Protein AF-A0A1F8XGP6-F1 (afdb_monomer_lite)

Secondary structure (DSSP, 8-state):
-HHHHHHHHHHHHHHHHHHHH-HHHHHHHHHHHHHS-HHHHHHHHHHHHHHHHHHHHHHHH--

Structure (mmCIF, N/CA/C/O backbone):
data_AF-A0A1F8XGP6-F1
#
_entry.id   AF-A0A1F8XGP6-F1
#
loop_
_atom_site.group_PDB
_atom_site.id
_atom_site.type_symbol
_atom_site.label_atom_id
_atom_site.label_alt_id
_atom_site.label_comp_id
_atom_site.label_asym_id
_atom_site.label_entity_id
_atom_site.label_seq_id
_atom_site.pdbx_PDB_ins_code
_atom_site.Cartn_x
_atom_site.Cartn_y
_atom_site.Cartn_z
_atom_site.occupancy
_atom_site.B_iso_or_equiv
_atom_site.auth_seq_id
_atom_site.auth_comp_id
_atom_site.auth_asym_id
_atom_site.auth_atom_id
_atom_site.pdbx_PDB_model_num
ATOM 1 N N . MET A 1 1 ? 0.315 20.299 -0.800 1.00 73.88 1 MET A N 1
ATOM 2 C CA . MET A 1 1 ? -0.047 19.527 0.415 1.00 73.88 1 MET A CA 1
ATOM 3 C C . MET A 1 1 ? -1.487 19.013 0.403 1.00 73.88 1 MET A C 1
ATOM 5 O O . MET A 1 1 ? -1.670 17.833 0.653 1.00 73.88 1 MET A O 1
ATOM 9 N N . LYS A 1 2 ? -2.497 19.828 0.050 1.00 85.06 2 LYS A N 1
ATOM 10 C CA . LYS A 1 2 ? -3.912 19.394 0.009 1.00 85.06 2 LYS A CA 1
ATOM 11 C C . LYS A 1 2 ? -4.178 18.171 -0.889 1.00 85.06 2 LYS A C 1
ATOM 13 O O . LYS A 1 2 ? -4.822 17.236 -0.442 1.00 85.06 2 LYS A O 1
ATOM 18 N N . LEU A 1 3 ? -3.626 18.150 -2.108 1.00 88.44 3 LEU A N 1
ATOM 19 C CA . LEU A 1 3 ? -3.746 17.013 -3.038 1.00 88.44 3 LEU A CA 1
ATOM 20 C C . LEU A 1 3 ? -3.148 15.719 -2.474 1.00 88.44 3 LEU A C 1
ATOM 22 O O . LEU A 1 3 ? -3.790 14.686 -2.530 1.00 88.44 3 LEU A O 1
ATOM 26 N N . ILE A 1 4 ? -1.958 15.789 -1.870 1.00 92.00 4 ILE A N 1
ATOM 27 C CA . ILE A 1 4 ? -1.291 14.619 -1.278 1.00 92.00 4 ILE A CA 1
ATOM 28 C C . ILE A 1 4 ? -2.152 14.020 -0.161 1.00 92.00 4 ILE A C 1
ATOM 30 O O . ILE A 1 4 ? -2.376 12.816 -0.144 1.00 92.00 4 ILE A O 1
ATOM 34 N N . LEU A 1 5 ? -2.672 14.861 0.740 1.00 94.31 5 LEU A N 1
ATOM 35 C CA . LEU A 1 5 ? -3.532 14.412 1.837 1.00 94.31 5 LEU A CA 1
ATOM 36 C C . LEU A 1 5 ? -4.870 13.855 1.337 1.00 94.31 5 LEU A C 1
ATOM 38 O O . LEU A 1 5 ? -5.341 12.857 1.869 1.00 94.31 5 LEU A O 1
ATOM 42 N N . ALA A 1 6 ? -5.463 14.459 0.304 1.00 95.38 6 ALA A N 1
ATOM 43 C CA . ALA A 1 6 ? -6.695 13.960 -0.302 1.00 95.38 6 ALA A CA 1
ATOM 44 C C . ALA A 1 6 ? -6.489 12.593 -0.977 1.00 95.38 6 ALA A C 1
ATOM 46 O O . ALA A 1 6 ? -7.271 11.675 -0.742 1.00 95.38 6 ALA A O 1
ATOM 47 N N . THR A 1 7 ? -5.413 12.431 -1.754 1.00 93.00 7 THR A N 1
ATOM 48 C CA . THR A 1 7 ? -5.065 11.150 -2.386 1.00 93.00 7 THR A CA 1
ATOM 49 C C . THR A 1 7 ? -4.758 10.081 -1.342 1.00 93.00 7 THR A C 1
ATOM 51 O O . THR A 1 7 ? -5.233 8.955 -1.4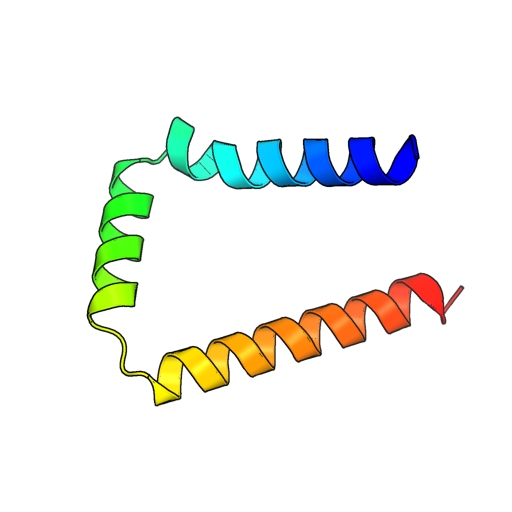65 1.00 93.00 7 THR A O 1
ATOM 54 N N . LEU A 1 8 ? -4.021 10.432 -0.283 1.00 94.62 8 LEU A N 1
ATOM 55 C CA . LEU A 1 8 ? -3.741 9.517 0.823 1.00 94.62 8 LEU A CA 1
ATOM 56 C C . LEU A 1 8 ? -5.027 9.112 1.559 1.00 94.62 8 LEU A C 1
ATOM 58 O O . LEU A 1 8 ? -5.217 7.937 1.849 1.00 94.62 8 LEU A O 1
ATOM 62 N N . GLY A 1 9 ? -5.935 10.057 1.817 1.00 96.56 9 GLY A N 1
ATOM 63 C CA . GLY A 1 9 ? -7.233 9.771 2.429 1.00 96.56 9 GLY A CA 1
ATOM 64 C C . GLY A 1 9 ? -8.086 8.828 1.581 1.00 96.56 9 GLY A C 1
ATOM 65 O O . GLY A 1 9 ? -8.625 7.856 2.104 1.00 96.56 9 GLY A O 1
ATOM 66 N N . ALA A 1 10 ? -8.158 9.061 0.268 1.00 96.56 10 ALA A N 1
ATOM 67 C CA . ALA A 1 10 ? -8.868 8.176 -0.653 1.00 96.56 10 ALA A CA 1
ATOM 68 C C . ALA A 1 10 ? -8.261 6.763 -0.676 1.00 96.56 10 ALA A C 1
ATOM 70 O O . ALA A 1 10 ? -9.004 5.784 -0.613 1.00 96.56 10 ALA A O 1
ATOM 71 N N . LEU A 1 11 ? -6.926 6.654 -0.694 1.00 96.06 11 LEU A N 1
ATOM 72 C CA . LEU A 1 11 ? -6.225 5.372 -0.618 1.00 96.06 11 LEU A CA 1
ATOM 73 C C . LEU A 1 11 ? -6.581 4.617 0.669 1.00 96.06 11 LEU A C 1
ATOM 75 O O . LEU A 1 11 ? -6.926 3.444 0.603 1.00 96.06 11 LEU A O 1
ATOM 79 N N . LEU A 1 12 ? -6.569 5.290 1.824 1.00 96.75 12 LEU A N 1
ATOM 80 C CA . LEU A 1 12 ? -6.917 4.676 3.110 1.00 96.75 12 LEU A CA 1
ATOM 81 C C . LEU A 1 12 ? -8.375 4.203 3.171 1.00 96.75 12 LEU A C 1
ATOM 83 O O . LEU A 1 12 ? -8.646 3.155 3.751 1.00 96.75 12 LEU A O 1
ATOM 87 N N . VAL A 1 13 ? -9.313 4.946 2.575 1.00 97.12 13 VAL A N 1
ATOM 88 C CA . VAL A 1 13 ? -10.717 4.512 2.485 1.00 97.12 13 VAL A CA 1
ATOM 89 C C . VAL A 1 13 ? -10.830 3.257 1.623 1.00 97.12 13 VAL A C 1
ATOM 91 O O . VAL A 1 13 ? -11.459 2.289 2.047 1.00 97.12 13 VAL A O 1
ATOM 94 N N . ILE A 1 14 ? -10.201 3.248 0.445 1.00 96.56 14 ILE A N 1
ATOM 95 C CA . ILE A 1 14 ? -10.232 2.097 -0.469 1.00 96.56 14 ILE A CA 1
ATOM 96 C C . ILE A 1 14 ? -9.592 0.870 0.186 1.00 96.56 14 ILE A C 1
ATOM 98 O O . ILE A 1 14 ? -10.191 -0.201 0.160 1.00 96.56 14 ILE A O 1
ATOM 102 N N . GLU A 1 15 ? -8.431 1.031 0.820 1.00 94.00 15 GLU A N 1
ATOM 103 C CA . GLU A 1 15 ? -7.742 -0.049 1.531 1.00 94.00 15 GLU A CA 1
ATOM 104 C C . GLU A 1 15 ? -8.532 -0.532 2.750 1.00 94.00 15 GLU A C 1
ATOM 106 O O . GLU A 1 15 ? -8.560 -1.726 3.012 1.00 94.00 15 GLU A O 1
ATOM 111 N N . GLY A 1 16 ? -9.214 0.355 3.481 1.00 95.94 16 GLY A N 1
ATOM 112 C CA . GLY A 1 16 ? -9.995 0.002 4.671 1.00 95.94 16 GLY A CA 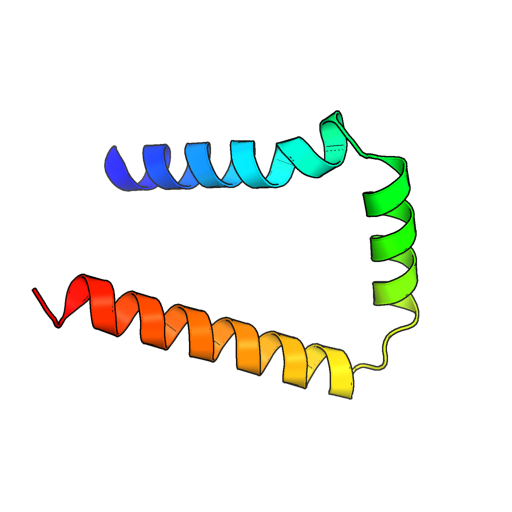1
ATOM 113 C C . GLY A 1 16 ? -11.305 -0.738 4.375 1.00 95.94 16 GLY A C 1
ATOM 114 O O . GLY A 1 16 ? -11.759 -1.533 5.201 1.00 95.94 16 GLY A O 1
ATOM 115 N N . LEU A 1 17 ? -11.906 -0.522 3.200 1.00 96.62 17 LEU A N 1
ATOM 116 C CA . LEU A 1 17 ? -13.182 -1.138 2.813 1.00 96.62 17 LEU A CA 1
ATOM 117 C C . LEU A 1 17 ? -13.149 -2.680 2.823 1.00 96.62 17 LEU A C 1
ATOM 119 O O . LEU A 1 17 ? -14.041 -3.269 3.440 1.00 96.62 17 LEU A O 1
ATOM 123 N N . PRO A 1 18 ? -12.153 -3.361 2.219 1.00 95.38 18 PRO A N 1
ATOM 124 C CA . PRO A 1 18 ? -12.001 -4.809 2.328 1.00 95.38 18 PRO A CA 1
ATOM 125 C C . PRO A 1 18 ? -11.968 -5.321 3.771 1.00 95.38 18 PRO A C 1
ATOM 127 O O . PRO A 1 18 ? -12.620 -6.320 4.071 1.00 95.38 18 PRO A O 1
ATOM 130 N N . TYR A 1 19 ? -11.260 -4.634 4.676 1.00 93.94 19 TYR A N 1
ATOM 131 C CA . TYR A 1 19 ? -11.182 -5.039 6.085 1.00 93.94 19 TYR A CA 1
ATOM 132 C C . TYR A 1 19 ? -12.518 -4.859 6.810 1.00 93.94 19 TYR A C 1
ATOM 134 O O . TYR A 1 19 ? -12.864 -5.688 7.651 1.00 93.94 19 TYR A O 1
ATOM 142 N N . LEU A 1 20 ? -13.270 -3.802 6.487 1.00 96.38 20 LEU A N 1
ATOM 143 C CA . LEU A 1 20 ? -14.554 -3.501 7.120 1.00 96.38 20 LEU A CA 1
ATOM 144 C C . LEU A 1 20 ? -15.675 -4.431 6.634 1.00 96.38 20 LEU A C 1
ATOM 146 O O . LEU A 1 20 ? -16.449 -4.936 7.443 1.00 96.38 20 LEU A O 1
ATOM 150 N N . LEU A 1 21 ? -15.770 -4.646 5.319 1.00 97.56 21 LEU A N 1
ATOM 151 C CA . LEU A 1 21 ? -16.872 -5.385 4.696 1.00 97.56 21 LEU A CA 1
ATOM 152 C C . LEU A 1 21 ? -16.597 -6.890 4.590 1.00 97.56 21 LEU A C 1
ATOM 154 O O . LEU A 1 21 ? -17.524 -7.692 4.696 1.00 97.56 21 LEU A O 1
ATOM 158 N N . PHE A 1 22 ? -15.336 -7.289 4.390 1.00 96.75 22 PHE A N 1
ATOM 159 C CA . PHE A 1 22 ? -14.959 -8.674 4.083 1.00 96.75 22 PHE A CA 1
ATOM 160 C C . PHE A 1 22 ? -13.742 -9.171 4.893 1.00 96.75 22 PHE A C 1
ATOM 162 O O . PHE A 1 22 ? -12.801 -9.733 4.318 1.00 96.75 22 PHE A O 1
ATOM 169 N N . PRO A 1 23 ? -13.744 -9.062 6.237 1.00 93.81 23 PRO A N 1
ATOM 170 C CA . PRO A 1 23 ? -12.580 -9.394 7.067 1.00 93.81 23 PRO A CA 1
ATOM 171 C C . PRO A 1 23 ? -12.114 -10.853 6.928 1.00 93.81 23 PRO A C 1
ATOM 173 O O . PRO A 1 23 ? -10.922 -11.133 7.045 1.00 93.81 23 PRO A O 1
ATOM 176 N N . GLY A 1 24 ? -13.028 -11.794 6.662 1.00 96.44 24 GLY A N 1
ATOM 177 C CA . GLY A 1 24 ? -12.684 -13.203 6.434 1.00 96.44 24 GLY A CA 1
ATOM 178 C C . GLY A 1 24 ? -11.826 -13.405 5.183 1.00 96.44 24 GLY A C 1
ATOM 179 O O . GLY A 1 24 ? -10.802 -14.081 5.242 1.00 96.44 24 GLY A O 1
ATOM 180 N N . LYS A 1 25 ? -12.177 -12.735 4.079 1.00 93.56 25 LYS A N 1
ATOM 181 C CA . LYS A 1 25 ? -11.430 -12.819 2.817 1.00 93.56 25 LYS A CA 1
ATOM 182 C C . LYS A 1 25 ? -10.048 -12.198 2.921 1.00 93.56 25 LYS A C 1
ATOM 184 O O . LYS A 1 25 ? -9.094 -12.740 2.375 1.00 93.56 25 LYS A O 1
ATOM 189 N N . VAL A 1 26 ? -9.923 -11.112 3.679 1.00 95.06 26 VAL A N 1
ATOM 190 C CA . VAL A 1 26 ? -8.615 -10.505 3.940 1.00 95.06 26 VAL A CA 1
ATOM 191 C C . VAL A 1 26 ? -7.715 -11.443 4.752 1.00 95.06 26 VAL A C 1
ATOM 193 O O . VAL A 1 26 ? -6.528 -11.560 4.454 1.00 95.06 26 VAL A O 1
ATOM 196 N N . LYS A 1 27 ? -8.265 -12.167 5.736 1.00 93.56 27 LYS A N 1
ATOM 197 C CA . LYS A 1 27 ? -7.510 -13.176 6.499 1.00 93.56 27 LYS A CA 1
ATOM 198 C C . LYS A 1 27 ? -7.071 -14.356 5.628 1.00 93.56 27 LYS A C 1
ATOM 200 O O . LYS A 1 27 ? -5.904 -14.730 5.693 1.00 93.56 27 LYS A O 1
ATOM 205 N N . GLU A 1 28 ? -7.968 -14.897 4.800 1.00 94.94 28 GLU A N 1
ATOM 206 C CA . GLU A 1 28 ? -7.643 -15.956 3.826 1.00 94.94 28 GLU A CA 1
ATOM 207 C C . GLU A 1 28 ? -6.523 -15.504 2.873 1.00 94.94 28 GLU A C 1
ATOM 209 O O . GLU A 1 28 ? -5.541 -16.217 2.665 1.00 94.94 28 GLU A O 1
ATOM 214 N N . TRP A 1 29 ? -6.622 -14.282 2.341 1.00 91.31 29 TRP A N 1
ATOM 215 C CA . TRP A 1 29 ? -5.597 -13.731 1.459 1.00 91.31 29 TRP A CA 1
ATOM 216 C C . TRP A 1 29 ? -4.256 -13.545 2.181 1.00 91.31 29 TRP A C 1
ATOM 218 O O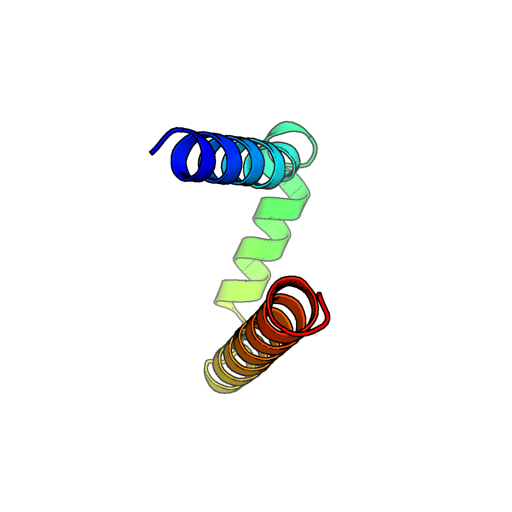 . TRP A 1 29 ? -3.218 -13.942 1.655 1.00 91.31 29 TRP A O 1
ATOM 228 N N . SER A 1 30 ? -4.265 -13.038 3.415 1.00 92.00 30 SER A N 1
ATOM 229 C CA . SER A 1 30 ? -3.055 -12.886 4.235 1.00 92.00 30 SER A CA 1
ATOM 230 C C . SER A 1 30 ? -2.341 -14.219 4.493 1.00 92.00 30 SER A C 1
ATOM 232 O O . SER A 1 30 ? -1.112 -14.276 4.453 1.00 92.00 30 SER A O 1
ATOM 234 N N . GLN A 1 31 ? -3.086 -15.308 4.694 1.00 94.25 31 GLN A N 1
ATOM 235 C CA . GLN A 1 31 ? -2.504 -16.651 4.802 1.00 94.25 31 GLN A CA 1
ATOM 236 C C . GLN A 1 31 ? -1.861 -17.087 3.480 1.00 94.25 31 GLN A C 1
ATOM 238 O O . GLN A 1 31 ? -0.703 -17.490 3.468 1.00 94.25 31 GLN A O 1
ATOM 243 N N . SER A 1 32 ? -2.546 -16.889 2.348 1.00 89.75 32 SER A N 1
ATOM 244 C CA . SER A 1 32 ? -1.991 -17.241 1.031 1.00 89.75 32 SER A CA 1
ATOM 245 C C . SER A 1 32 ? -0.697 -16.488 0.685 1.00 89.75 32 SER A C 1
ATOM 247 O O . SER A 1 32 ? 0.157 -17.014 -0.025 1.00 89.75 32 SER A O 1
ATOM 249 N N . VAL A 1 33 ? -0.526 -15.268 1.208 1.00 90.25 33 VAL A N 1
ATOM 250 C CA . VAL A 1 33 ? 0.704 -14.480 1.044 1.00 90.25 33 VAL A CA 1
ATOM 251 C C . VAL A 1 33 ? 1.858 -15.065 1.862 1.00 90.25 33 VAL A C 1
ATOM 253 O O . VAL A 1 33 ? 2.993 -15.028 1.397 1.00 90.25 33 VAL A O 1
ATOM 256 N N . GLN A 1 34 ? 1.588 -15.624 3.044 1.00 89.81 34 GLN A N 1
ATOM 257 C CA . GLN A 1 34 ? 2.614 -16.276 3.870 1.00 89.81 34 GLN A CA 1
ATOM 258 C C . GLN A 1 34 ? 3.123 -17.574 3.236 1.00 89.81 34 GLN A C 1
ATOM 260 O O . GLN A 1 34 ? 4.313 -17.871 3.324 1.00 89.81 34 GLN A O 1
ATOM 265 N N . ASP A 1 35 ? 2.244 -18.300 2.546 1.00 90.25 35 ASP A N 1
ATOM 266 C CA . ASP A 1 35 ? 2.589 -19.544 1.852 1.00 90.25 35 ASP A CA 1
ATOM 267 C C . ASP A 1 35 ? 3.221 -19.304 0.466 1.00 90.25 35 ASP A C 1
ATOM 269 O O . ASP A 1 35 ? 3.780 -20.217 -0.153 1.00 90.25 35 ASP A O 1
ATOM 273 N N . ALA A 1 36 ? 3.1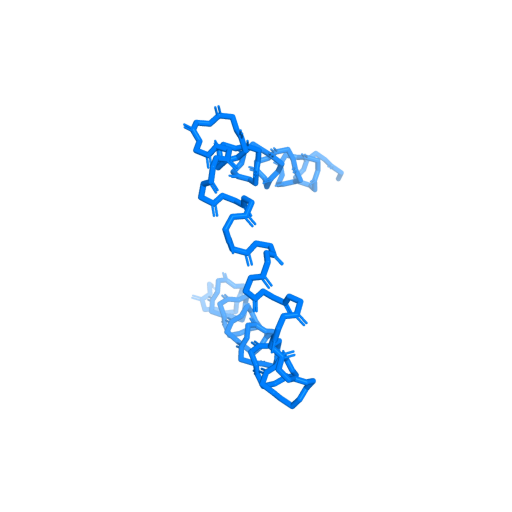54 -18.073 -0.053 1.00 89.06 36 ALA A N 1
ATOM 274 C CA . ALA A 1 36 ? 3.701 -17.727 -1.356 1.00 89.06 36 ALA A CA 1
ATOM 275 C C . ALA A 1 36 ? 5.238 -17.711 -1.340 1.00 89.06 36 ALA A C 1
ATOM 277 O O . ALA A 1 36 ? 5.885 -17.098 -0.493 1.00 89.06 36 ALA A O 1
ATOM 278 N N . ASN A 1 37 ? 5.862 -18.332 -2.346 1.00 91.19 37 ASN A N 1
ATOM 279 C CA . ASN A 1 37 ? 7.319 -18.303 -2.445 1.00 91.19 37 ASN A CA 1
ATOM 280 C C . ASN A 1 37 ? 7.839 -16.891 -2.800 1.00 91.19 37 ASN A C 1
ATOM 282 O O . ASN A 1 37 ? 7.223 -16.133 -3.560 1.00 91.19 37 ASN A O 1
ATOM 286 N N . SER A 1 38 ? 9.046 -16.577 -2.327 1.00 91.94 38 SER A N 1
ATOM 287 C CA . SER A 1 38 ? 9.682 -15.261 -2.478 1.00 91.94 38 SER A CA 1
ATOM 288 C C . SER A 1 38 ? 9.885 -14.799 -3.929 1.00 91.94 38 SER A C 1
ATOM 290 O O . SER A 1 38 ? 9.807 -13.604 -4.212 1.00 91.94 38 SER A O 1
ATOM 292 N N . ARG A 1 39 ? 10.115 -15.713 -4.878 1.00 93.50 39 ARG A N 1
ATOM 293 C CA . ARG A 1 39 ? 10.224 -15.408 -6.314 1.00 93.50 39 ARG A CA 1
ATOM 294 C C . ARG A 1 39 ? 8.880 -14.962 -6.889 1.00 93.50 39 ARG A C 1
ATOM 296 O O . ARG A 1 39 ? 8.854 -13.984 -7.629 1.00 93.50 39 ARG A O 1
ATOM 303 N N . GLY A 1 40 ? 7.787 -15.634 -6.527 1.00 90.88 40 GLY A N 1
ATOM 304 C CA . GLY A 1 40 ? 6.436 -15.254 -6.953 1.00 90.88 40 GLY A CA 1
ATOM 305 C C . GLY A 1 40 ? 6.063 -13.853 -6.468 1.00 90.88 40 GLY A C 1
ATOM 306 O O . GLY A 1 40 ? 5.651 -13.015 -7.267 1.00 90.88 40 GLY A O 1
ATOM 307 N N . MET A 1 41 ? 6.328 -13.559 -5.191 1.00 93.56 41 MET A N 1
ATOM 308 C CA . MET A 1 41 ? 6.087 -12.231 -4.614 1.00 93.56 41 MET A CA 1
ATOM 309 C C . MET A 1 41 ? 6.915 -11.129 -5.286 1.00 93.56 41 MET A C 1
ATOM 311 O O . MET A 1 41 ? 6.406 -10.038 -5.532 1.00 93.56 41 MET A O 1
ATOM 315 N N . ARG A 1 42 ? 8.180 -11.407 -5.629 1.00 94.75 42 ARG A N 1
ATOM 316 C CA . ARG A 1 42 ? 9.037 -10.450 -6.351 1.00 94.75 42 ARG A CA 1
ATOM 317 C C . ARG A 1 42 ? 8.518 -10.157 -7.754 1.00 94.75 42 ARG A C 1
ATOM 319 O O . ARG A 1 42 ? 8.521 -9.000 -8.159 1.00 94.75 42 ARG A O 1
ATOM 326 N N . ILE A 1 43 ? 8.065 -11.182 -8.478 1.00 95.94 43 ILE A N 1
ATOM 327 C CA . ILE A 1 43 ? 7.480 -11.006 -9.814 1.00 95.94 43 ILE A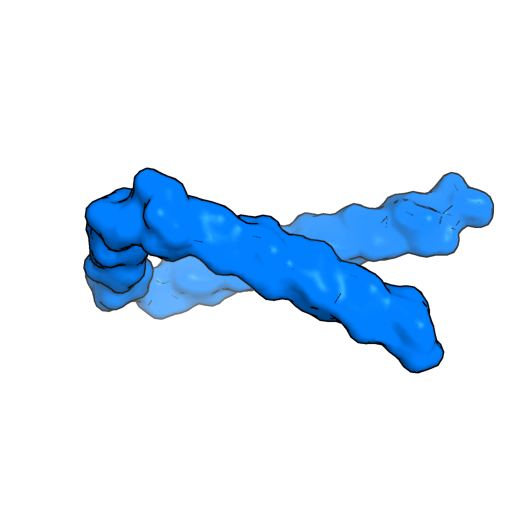 CA 1
ATOM 328 C C . ILE A 1 43 ? 6.185 -10.199 -9.712 1.00 95.94 43 ILE A C 1
ATOM 330 O O . ILE A 1 43 ? 6.025 -9.231 -10.448 1.00 95.94 43 ILE A O 1
ATOM 334 N N . MET A 1 44 ? 5.304 -10.540 -8.767 1.00 94.19 44 MET A N 1
ATOM 335 C CA . MET A 1 44 ? 4.071 -9.790 -8.526 1.00 94.19 44 MET A CA 1
ATOM 336 C C . MET A 1 44 ? 4.370 -8.319 -8.215 1.00 94.19 44 MET A C 1
ATOM 338 O O . MET A 1 44 ? 3.808 -7.434 -8.851 1.00 94.19 44 MET A O 1
ATOM 342 N N . GLY A 1 45 ? 5.305 -8.051 -7.299 1.00 94.12 45 GLY A N 1
ATOM 343 C CA . GLY A 1 45 ? 5.723 -6.691 -6.963 1.00 94.12 45 GLY A CA 1
ATOM 344 C C . GLY A 1 45 ? 6.284 -5.931 -8.166 1.00 94.12 45 GLY A C 1
ATOM 345 O O . GLY A 1 45 ? 5.911 -4.782 -8.391 1.00 94.12 45 GLY A O 1
ATOM 346 N N . LEU A 1 46 ? 7.120 -6.579 -8.980 1.00 97.62 46 LEU A N 1
ATOM 347 C CA . LEU A 1 46 ? 7.677 -5.982 -10.193 1.00 97.62 46 LEU A CA 1
ATOM 348 C C . LEU A 1 46 ? 6.583 -5.632 -11.209 1.00 97.62 46 LEU A C 1
ATOM 350 O O . LEU A 1 46 ? 6.581 -4.522 -11.737 1.00 97.62 46 LEU A O 1
ATOM 354 N N . VAL A 1 47 ? 5.626 -6.533 -11.440 1.00 97.31 47 VAL A N 1
ATOM 355 C CA . VAL A 1 47 ? 4.483 -6.281 -12.330 1.00 97.31 47 VAL A CA 1
ATOM 356 C C . VAL A 1 47 ? 3.639 -5.115 -11.815 1.00 97.31 47 VAL A C 1
ATOM 358 O O . VAL A 1 47 ? 3.320 -4.216 -12.590 1.00 97.31 47 VAL A O 1
ATOM 361 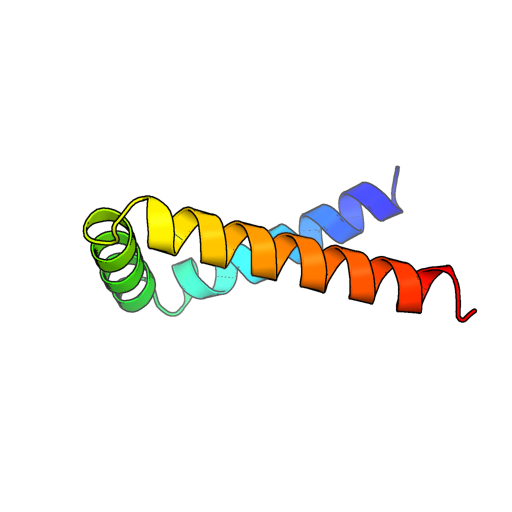N N . THR A 1 48 ? 3.336 -5.075 -10.516 1.00 96.31 48 THR A N 1
ATOM 362 C CA . THR A 1 48 ? 2.558 -3.988 -9.902 1.00 96.31 48 THR A CA 1
ATOM 363 C C . THR A 1 48 ? 3.264 -2.636 -10.029 1.00 96.31 48 THR A C 1
ATOM 365 O O . THR A 1 48 ? 2.636 -1.650 -10.415 1.00 96.31 48 THR A O 1
ATOM 368 N N . VAL A 1 49 ? 4.574 -2.578 -9.764 1.00 97.44 49 VAL A N 1
ATOM 369 C CA . VAL A 1 49 ? 5.370 -1.346 -9.903 1.00 97.44 49 VAL A CA 1
ATOM 370 C C . VAL A 1 49 ? 5.420 -0.882 -11.357 1.00 97.44 49 VAL A C 1
ATOM 372 O O . VAL A 1 49 ? 5.234 0.306 -11.624 1.00 97.44 49 VAL A O 1
ATOM 375 N N . LEU A 1 50 ? 5.635 -1.795 -12.307 1.00 98.00 50 LEU A N 1
ATOM 376 C CA . LEU A 1 50 ? 5.663 -1.457 -13.731 1.00 98.00 50 LEU A CA 1
ATOM 377 C C . LEU A 1 50 ? 4.301 -0.955 -14.212 1.00 98.00 50 LEU A C 1
ATOM 379 O O . LEU A 1 50 ? 4.238 0.088 -14.857 1.00 98.00 50 LEU A O 1
ATOM 383 N N . ALA A 1 51 ? 3.215 -1.638 -13.851 1.00 97.19 51 ALA A N 1
ATOM 384 C CA . ALA A 1 51 ? 1.861 -1.213 -14.192 1.00 97.19 51 ALA A CA 1
ATOM 385 C C . ALA A 1 51 ? 1.551 0.182 -13.627 1.00 97.19 51 ALA A C 1
ATOM 387 O O . ALA A 1 51 ? 1.100 1.056 -14.366 1.00 97.19 51 ALA A O 1
ATOM 388 N N . GLY A 1 52 ? 1.866 0.424 -12.350 1.00 94.06 52 GLY A N 1
ATOM 389 C CA . GLY A 1 52 ? 1.704 1.739 -11.726 1.00 94.06 52 GLY A CA 1
ATOM 390 C C . GLY A 1 52 ? 2.527 2.826 -12.423 1.00 94.06 52 GLY A C 1
ATOM 391 O O . GLY A 1 52 ? 2.026 3.922 -12.666 1.00 94.06 52 GLY A O 1
ATOM 392 N N . THR A 1 53 ? 3.760 2.502 -12.816 1.00 95.75 53 THR A N 1
ATOM 393 C CA . THR A 1 53 ? 4.649 3.416 -13.549 1.00 95.75 53 THR A CA 1
ATOM 394 C C . THR A 1 53 ? 4.089 3.764 -14.929 1.00 95.75 53 THR A C 1
ATOM 396 O O . THR A 1 53 ? 4.076 4.935 -15.305 1.00 95.75 53 THR A O 1
ATOM 399 N N . ILE A 1 54 ? 3.573 2.774 -15.664 1.00 96.19 54 ILE A N 1
ATOM 400 C CA . ILE A 1 54 ? 2.938 2.973 -16.975 1.00 96.19 54 ILE A CA 1
ATOM 401 C C . ILE A 1 54 ? 1.698 3.859 -16.832 1.00 96.19 54 ILE A C 1
ATOM 403 O O . ILE A 1 54 ? 1.558 4.828 -17.573 1.00 96.19 54 ILE A O 1
ATOM 407 N N . ILE A 1 55 ? 0.824 3.578 -15.860 1.00 93.62 55 ILE A N 1
ATOM 408 C CA . ILE A 1 55 ? -0.376 4.392 -15.608 1.00 93.62 55 ILE A CA 1
ATOM 409 C C . ILE A 1 55 ? 0.016 5.830 -15.268 1.00 93.62 55 ILE A C 1
ATOM 411 O O . ILE A 1 55 ? -0.555 6.766 -15.825 1.00 93.62 55 ILE A O 1
ATOM 415 N N . PHE A 1 56 ? 1.005 6.020 -14.391 1.00 92.69 56 PHE A N 1
ATOM 416 C CA . PHE A 1 56 ? 1.489 7.350 -14.033 1.00 92.69 56 PHE A CA 1
ATOM 417 C C . PHE A 1 56 ? 2.019 8.103 -15.256 1.00 92.69 56 PHE A C 1
ATOM 419 O O . PHE A 1 56 ? 1.663 9.262 -15.461 1.00 92.69 56 PHE A O 1
ATOM 426 N N . TYR A 1 57 ? 2.805 7.432 -16.102 1.00 93.38 57 TYR A N 1
ATOM 427 C CA . TYR A 1 57 ? 3.300 8.005 -17.349 1.00 93.38 57 TYR A CA 1
ATOM 428 C C . TYR A 1 57 ? 2.156 8.397 -18.294 1.00 93.38 57 TYR A C 1
ATOM 430 O O . TYR A 1 57 ? 2.136 9.520 -18.785 1.00 93.38 57 TYR A O 1
ATOM 438 N N . LEU A 1 58 ? 1.156 7.535 -18.497 1.00 94.50 58 LEU A N 1
ATOM 439 C CA . LEU A 1 58 ? 0.002 7.849 -19.347 1.00 94.50 58 LEU A CA 1
ATOM 440 C C . LEU A 1 58 ? -0.823 9.025 -18.802 1.00 94.50 58 LEU A C 1
ATOM 442 O O . LEU A 1 58 ? -1.201 9.917 -19.552 1.00 94.50 58 LEU A O 1
ATOM 446 N N . VAL A 1 59 ? -1.093 9.063 -17.498 1.00 89.88 59 VAL A N 1
ATOM 447 C CA . VAL A 1 59 ? -1.911 10.129 -16.893 1.00 89.88 59 VAL A CA 1
ATOM 448 C C . VAL A 1 59 ? -1.179 11.473 -16.881 1.00 89.88 59 VAL A C 1
ATOM 450 O O . VAL A 1 59 ? -1.813 12.521 -17.016 1.00 89.88 59 VAL A O 1
ATOM 453 N N . PHE A 1 60 ? 0.141 11.458 -16.690 1.00 87.50 60 PHE A N 1
ATOM 454 C CA . PHE A 1 60 ? 0.933 12.676 -16.549 1.00 87.50 60 PHE A CA 1
ATOM 455 C C . PHE A 1 60 ? 1.465 13.215 -17.883 1.00 87.50 60 PHE A C 1
ATOM 457 O O . PHE A 1 60 ? 1.512 14.428 -18.062 1.00 87.50 60 PHE A O 1
ATOM 464 N N . PHE A 1 61 ? 1.876 12.336 -18.800 1.00 80.19 61 PHE A N 1
ATOM 465 C CA . PHE A 1 61 ? 2.627 12.697 -20.009 1.00 80.19 61 PHE A CA 1
ATOM 466 C C . PHE A 1 61 ? 1.779 12.712 -21.289 1.00 80.19 61 PHE A C 1
ATOM 468 O O . PHE A 1 61 ? 2.164 13.366 -22.251 1.00 80.19 61 PHE A O 1
ATOM 475 N N . LEU A 1 62 ? 0.632 12.019 -21.321 1.00 71.38 62 LEU A N 1
ATOM 476 C CA . LEU A 1 62 ? -0.302 12.028 -22.463 1.00 71.38 62 LEU A CA 1
ATOM 477 C C . LEU A 1 62 ? -1.338 13.168 -22.382 1.00 71.38 62 LEU A C 1
ATOM 479 O O . LEU A 1 62 ? -2.417 13.079 -22.972 1.00 71.38 62 LEU A O 1
ATOM 483 N N . LYS A 1 63 ? -1.020 14.214 -21.617 1.00 51.91 63 LYS A N 1
ATOM 484 C CA . LYS A 1 63 ? -1.880 15.364 -21.350 1.00 51.91 63 LYS A CA 1
ATOM 485 C C . LYS A 1 63 ? -1.399 16.607 -22.085 1.00 51.91 63 LYS A C 1
ATOM 487 O O . LYS A 1 63 ? -0.166 16.795 -22.157 1.00 51.91 63 LYS A O 1
#

Radius of gyration: 15.54 Å; chains: 1; bounding box: 27×39×30 Å

Sequence (63 aa):
MKLILATLGALLVIEGLPYLLFPGKVKEWSQSVQDANSRGMRIMGLVTVLAGTIIFYLVFFLK

pLDDT: mean 92.41, std 7.11, range [51.91, 98.0]

Foldseek 3Di:
DVVVVVVVVVVCVVVCCCCVPPVPVVVVVVVVVVVDDPVVVVVVVVVVVVVVVVVCCCVPVVD